Protein AF-A0A815S9S4-F1 (afdb_monomer_lite)

pLDDT: mean 73.56, std 19.79, range [30.75, 94.5]

Organism: NCBI:txid392033

Secondary structure (DSSP, 8-state):
-PPP--EEEEEEEEEEETTEEEEEEEEEEEPTTTTTSPPEEEE--BTTB------SSS-TT-B---HHHHT----TTS-HHHHHHHHHHHHHHHHHHGGGSS---TTS---PPP---

Structure (mmCIF, N/CA/C/O backbone):
data_AF-A0A815S9S4-F1
#
_entry.id   AF-A0A815S9S4-F1
#
loop_
_atom_site.group_PDB
_atom_site.id
_atom_site.type_symbol
_atom_site.label_atom_id
_atom_site.label_alt_id
_atom_site.label_comp_id
_atom_site.label_asym_id
_atom_site.label_entity_id
_atom_site.label_seq_id
_atom_site.pdbx_PDB_ins_code
_atom_site.Cartn_x
_atom_site.Cartn_y
_atom_site.Cartn_z
_atom_site.occupancy
_atom_site.B_iso_or_equiv
_atom_site.auth_seq_id
_atom_site.auth_comp_id
_atom_site.auth_asym_id
_atom_site.auth_atom_id
_atom_site.pdbx_PDB_model_num
ATOM 1 N N . PHE A 1 1 ? -6.674 -0.680 -27.548 1.00 43.50 1 PHE A N 1
ATOM 2 C CA . PHE A 1 1 ? -5.564 -0.045 -26.812 1.00 43.50 1 PHE A CA 1
ATOM 3 C C . PHE A 1 1 ? -5.239 -0.939 -25.625 1.00 43.50 1 PHE A C 1
ATOM 5 O O . PHE A 1 1 ? -6.173 -1.411 -24.993 1.00 43.50 1 PHE A O 1
ATOM 12 N N . GLY A 1 2 ? -3.968 -1.328 -25.489 1.00 60.75 2 GLY A N 1
ATOM 13 C CA . GLY A 1 2 ? -3.539 -2.584 -24.859 1.00 60.75 2 GLY A CA 1
ATOM 14 C C . GLY A 1 2 ? -3.806 -2.698 -23.359 1.00 60.75 2 GLY A C 1
ATOM 15 O O . GLY A 1 2 ? -3.634 -1.739 -22.614 1.00 60.75 2 GLY A O 1
ATOM 16 N N . GLN A 1 3 ? -4.206 -3.896 -22.943 1.00 61.94 3 GLN A N 1
ATOM 17 C CA . GLN A 1 3 ? -4.216 -4.327 -21.551 1.00 61.94 3 GLN A CA 1
ATOM 18 C C . GLN A 1 3 ? -2.774 -4.668 -21.154 1.00 61.94 3 GLN A C 1
ATOM 20 O O . GLN A 1 3 ? -2.102 -5.405 -21.873 1.00 61.94 3 GLN A O 1
ATOM 25 N N . ALA A 1 4 ? -2.286 -4.085 -20.060 1.00 74.19 4 ALA A N 1
ATOM 26 C CA . ALA A 1 4 ? -0.998 -4.436 -19.478 1.00 74.19 4 ALA A CA 1
ATOM 27 C C . ALA A 1 4 ? -1.244 -5.352 -18.278 1.00 74.19 4 ALA A C 1
ATOM 29 O O . ALA A 1 4 ? -1.953 -4.968 -17.346 1.00 74.19 4 ALA A O 1
ATOM 30 N N . ASP A 1 5 ? -0.660 -6.548 -18.305 1.00 87.50 5 ASP A N 1
ATOM 31 C CA . ASP A 1 5 ? -0.707 -7.465 -17.172 1.00 87.50 5 ASP A CA 1
ATOM 32 C C . ASP A 1 5 ? 0.374 -7.059 -16.169 1.00 87.50 5 ASP A C 1
ATOM 34 O O . ASP A 1 5 ? 1.573 -7.158 -16.435 1.00 87.50 5 ASP A O 1
ATOM 38 N N . LEU A 1 6 ? -0.062 -6.552 -15.018 1.00 91.25 6 LEU A N 1
ATOM 39 C CA . LEU A 1 6 ? 0.811 -6.156 -13.920 1.00 91.25 6 LEU A CA 1
ATOM 40 C C . LEU A 1 6 ? 0.731 -7.178 -12.789 1.00 91.25 6 LEU A C 1
ATOM 42 O O . LEU A 1 6 ? -0.309 -7.793 -12.547 1.00 91.25 6 LEU A O 1
ATOM 46 N N . LEU A 1 7 ? 1.830 -7.321 -12.049 1.00 92.00 7 LEU A N 1
ATOM 47 C CA . LEU A 1 7 ? 1.823 -8.093 -10.814 1.00 92.00 7 LEU A CA 1
ATOM 48 C C . LEU A 1 7 ? 1.077 -7.299 -9.734 1.00 92.00 7 LEU A C 1
ATOM 50 O O . LEU A 1 7 ? 1.435 -6.156 -9.448 1.00 92.00 7 LEU A O 1
ATOM 54 N N . CYS A 1 8 ? 0.080 -7.924 -9.108 1.00 93.06 8 CYS A N 1
ATOM 55 C CA . CYS A 1 8 ? -0.623 -7.379 -7.950 1.00 93.06 8 CYS A CA 1
ATOM 56 C C . CYS A 1 8 ? -0.447 -8.301 -6.743 1.00 93.06 8 CYS A C 1
ATOM 58 O O . CYS A 1 8 ? -0.827 -9.474 -6.778 1.00 93.06 8 CYS A O 1
ATOM 60 N N . LEU A 1 9 ? 0.093 -7.759 -5.655 1.00 93.38 9 LEU A N 1
ATOM 61 C CA . LEU A 1 9 ? 0.157 -8.434 -4.368 1.00 93.38 9 LEU A CA 1
ATOM 62 C C . LEU A 1 9 ? -1.025 -7.995 -3.502 1.00 93.38 9 LEU A C 1
ATOM 64 O O . LEU A 1 9 ? -1.195 -6.811 -3.219 1.00 93.38 9 LEU A O 1
ATOM 68 N N . HIS A 1 10 ? -1.810 -8.970 -3.053 1.00 93.19 10 HIS A N 1
ATOM 69 C CA . HIS A 1 10 ? -2.892 -8.754 -2.101 1.00 93.19 10 HIS A CA 1
ATOM 70 C C . HIS A 1 10 ? -2.378 -9.030 -0.691 1.00 93.19 10 HIS A C 1
ATOM 72 O O . HIS A 1 10 ? -1.926 -10.135 -0.388 1.00 93.19 10 HIS A O 1
ATOM 78 N N . VAL A 1 11 ? -2.452 -8.025 0.172 1.00 91.25 11 VAL A N 1
ATOM 79 C CA . VAL A 1 11 ? -2.015 -8.099 1.568 1.00 91.25 11 VAL A CA 1
ATOM 80 C C . VAL A 1 11 ? -3.162 -7.667 2.463 1.00 91.25 11 VAL A C 1
ATOM 82 O O . VAL A 1 11 ? -4.021 -6.891 2.066 1.00 91.25 11 VAL A O 1
ATOM 85 N N . THR A 1 12 ? -3.202 -8.162 3.693 1.00 87.94 12 THR A N 1
ATOM 86 C CA . THR A 1 12 ? -4.086 -7.625 4.729 1.00 87.94 12 THR A CA 1
ATOM 87 C C . THR A 1 12 ? -3.238 -7.203 5.912 1.00 87.94 12 THR A C 1
ATOM 89 O O . THR A 1 12 ? -2.488 -8.015 6.453 1.00 87.94 12 THR A O 1
ATOM 92 N N . ILE A 1 13 ? -3.353 -5.941 6.313 1.00 87.50 13 ILE A N 1
ATOM 93 C CA . ILE A 1 13 ? -2.701 -5.428 7.518 1.00 87.50 13 ILE A CA 1
ATOM 94 C C . ILE A 1 13 ? -3.715 -5.285 8.647 1.00 87.50 13 ILE A C 1
ATOM 96 O O . ILE A 1 13 ? -4.906 -5.074 8.424 1.00 87.50 13 ILE A O 1
ATOM 100 N N . VAL A 1 14 ? -3.233 -5.400 9.879 1.00 85.00 14 VAL A N 1
ATOM 101 C CA . VAL A 1 14 ? -4.065 -5.266 11.074 1.00 85.00 14 VAL A CA 1
ATOM 102 C C . VAL A 1 14 ? -3.872 -3.876 11.658 1.00 85.00 14 VAL A C 1
ATOM 104 O O . VAL A 1 14 ? -2.770 -3.534 12.073 1.00 85.00 14 VAL A O 1
ATOM 107 N N . CYS A 1 15 ? -4.932 -3.087 11.755 1.00 79.94 15 CYS A N 1
ATOM 108 C CA . CYS A 1 15 ? -4.884 -1.768 12.379 1.00 79.94 15 CYS A CA 1
ATOM 1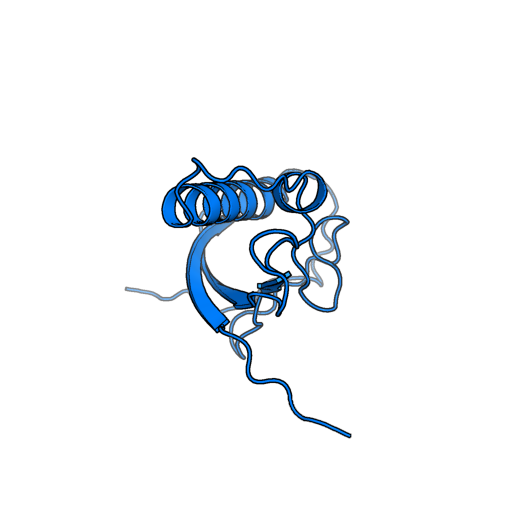09 C C . CYS A 1 15 ? -5.758 -1.728 13.628 1.00 79.94 15 CYS A C 1
ATOM 111 O O . CYS A 1 15 ? -6.815 -2.355 13.687 1.00 79.94 15 CYS A O 1
ATOM 113 N N . HIS A 1 16 ? -5.313 -0.973 14.629 1.00 75.19 16 HIS A N 1
ATOM 114 C CA . HIS A 1 16 ? -6.075 -0.751 15.851 1.00 75.19 16 HIS A CA 1
ATOM 115 C C . HIS A 1 16 ? -6.604 0.678 15.866 1.00 75.19 16 HIS A C 1
ATOM 117 O O . HIS A 1 16 ? -5.831 1.630 15.781 1.00 75.19 16 HIS A O 1
ATOM 123 N N . TYR A 1 17 ? -7.918 0.831 16.004 1.00 71.00 17 TYR A N 1
ATOM 124 C CA . TYR A 1 17 ? -8.566 2.135 16.095 1.00 71.00 17 TYR A CA 1
ATOM 125 C C . TYR A 1 17 ? -9.614 2.119 17.207 1.00 71.00 17 TYR A C 1
ATOM 127 O O . TYR A 1 17 ? -10.495 1.261 17.231 1.00 71.00 17 TYR A O 1
ATOM 135 N N . LYS A 1 18 ? -9.490 3.054 18.159 1.00 70.81 18 LYS A N 1
ATOM 136 C CA . LYS A 1 18 ? -10.361 3.157 19.347 1.00 70.81 18 LYS A CA 1
ATOM 137 C C . LYS A 1 18 ? -10.545 1.823 20.102 1.00 70.81 18 LYS A C 1
ATOM 139 O O . LYS A 1 18 ? -11.638 1.502 20.545 1.00 70.81 18 LYS A O 1
ATOM 144 N N . GLY A 1 19 ? -9.477 1.031 20.225 1.00 73.44 19 GLY A N 1
ATOM 145 C CA . GLY A 1 19 ? -9.499 -0.266 20.921 1.00 73.44 19 GLY A CA 1
ATOM 146 C C . GLY A 1 19 ? -9.993 -1.451 20.082 1.00 73.44 19 GLY A C 1
ATOM 147 O O . GLY A 1 19 ? -9.754 -2.593 20.464 1.00 73.44 19 GLY A O 1
ATOM 148 N N . ASN A 1 20 ? -10.580 -1.208 18.909 1.00 69.31 20 ASN A N 1
ATOM 149 C CA . ASN A 1 20 ? -11.025 -2.257 17.994 1.00 69.31 20 ASN A CA 1
ATOM 150 C C . ASN A 1 20 ? -9.924 -2.635 16.998 1.00 69.31 20 ASN A C 1
ATOM 152 O O . ASN A 1 20 ? -9.121 -1.792 16.589 1.00 69.31 20 ASN A O 1
ATOM 156 N N . ARG A 1 21 ? -9.902 -3.913 16.604 1.00 76.50 21 ARG A N 1
ATOM 157 C CA . ARG A 1 21 ? -8.991 -4.472 15.599 1.00 76.50 21 ARG A CA 1
ATOM 158 C C . ARG A 1 21 ? -9.694 -4.534 14.243 1.00 76.50 21 ARG A C 1
ATOM 160 O O . ARG A 1 21 ? -10.749 -5.147 14.139 1.00 76.50 21 ARG A O 1
ATOM 167 N N . TYR A 1 22 ? -9.063 -3.979 13.215 1.00 76.62 22 TYR A N 1
ATOM 168 C CA . TYR A 1 22 ? -9.557 -3.962 11.840 1.00 76.62 22 TYR A CA 1
ATOM 169 C C . TYR A 1 22 ? -8.561 -4.652 10.913 1.00 76.62 22 TYR A C 1
ATOM 171 O O . TYR A 1 22 ? -7.351 -4.463 11.045 1.00 76.62 22 TYR A O 1
ATOM 179 N N . ASN A 1 23 ? -9.075 -5.437 9.970 1.00 81.12 23 ASN A N 1
ATOM 180 C CA . ASN A 1 23 ? -8.286 -6.065 8.917 1.00 81.12 23 ASN A CA 1
ATOM 181 C C . ASN A 1 23 ? -8.458 -5.233 7.645 1.00 81.12 23 ASN A C 1
ATOM 183 O O . ASN A 1 23 ? -9.547 -5.193 7.081 1.00 81.12 23 ASN A O 1
ATOM 187 N N . ILE A 1 24 ? -7.403 -4.544 7.222 1.00 83.31 24 ILE A N 1
ATOM 188 C CA . ILE A 1 24 ? -7.443 -3.617 6.093 1.00 83.31 24 ILE A CA 1
ATOM 189 C C . ILE A 1 24 ? -6.748 -4.282 4.901 1.00 83.31 24 ILE A C 1
ATOM 191 O O . ILE A 1 24 ? -5.533 -4.504 4.962 1.00 83.31 24 ILE A O 1
ATOM 195 N N . PRO A 1 25 ? -7.485 -4.634 3.836 1.00 88.88 25 PRO A N 1
ATOM 196 C CA . PRO A 1 25 ? -6.893 -5.191 2.630 1.00 88.88 25 PRO A CA 1
ATOM 197 C C . PRO A 1 25 ? -6.199 -4.093 1.812 1.00 88.88 25 PRO A C 1
ATOM 199 O O . PRO A 1 25 ? -6.721 -2.991 1.621 1.00 88.88 25 PRO A O 1
ATOM 202 N N . ILE A 1 26 ? -5.011 -4.419 1.320 1.00 89.12 26 ILE A N 1
ATOM 203 C CA . ILE A 1 26 ? -4.159 -3.564 0.505 1.00 89.12 26 ILE A CA 1
ATOM 204 C C . ILE A 1 26 ? -3.815 -4.312 -0.778 1.00 89.12 26 ILE A C 1
ATOM 206 O O . ILE A 1 26 ? -3.413 -5.477 -0.744 1.00 89.12 26 ILE A O 1
ATOM 210 N N . GLU A 1 27 ? -3.935 -3.618 -1.900 1.00 93.12 27 GLU A N 1
ATOM 211 C CA . GLU A 1 27 ? -3.410 -4.052 -3.187 1.00 93.12 27 GLU A CA 1
ATOM 212 C C . GLU A 1 27 ? -2.133 -3.285 -3.500 1.00 93.12 27 GLU A C 1
ATOM 214 O O . GLU A 1 27 ? -2.101 -2.057 -3.419 1.00 93.12 27 GLU A O 1
ATOM 219 N N . ILE A 1 28 ? -1.079 -4.012 -3.858 1.00 94.50 28 ILE A N 1
ATOM 220 C CA . ILE A 1 28 ? 0.215 -3.454 -4.238 1.00 94.50 28 ILE A CA 1
ATOM 221 C C . ILE A 1 28 ? 0.474 -3.851 -5.685 1.00 94.50 28 ILE A C 1
ATOM 223 O O . ILE A 1 28 ? 0.745 -5.014 -5.982 1.00 94.50 28 ILE A O 1
ATOM 227 N N . TRP A 1 29 ? 0.404 -2.875 -6.573 1.00 94.31 29 TRP A N 1
ATOM 228 C CA . TRP A 1 29 ? 0.595 -3.030 -8.003 1.00 94.31 29 TRP A CA 1
ATOM 229 C C . TRP A 1 29 ? 2.022 -2.655 -8.384 1.00 94.31 29 TRP A C 1
ATOM 231 O O . TRP A 1 29 ? 2.477 -1.531 -8.152 1.00 94.31 29 TRP A O 1
ATOM 241 N N . PHE A 1 30 ? 2.737 -3.593 -8.992 1.00 92.44 30 PHE A N 1
ATOM 242 C CA . PHE A 1 30 ? 4.074 -3.351 -9.516 1.00 92.44 30 PHE A CA 1
ATOM 243 C C . PHE A 1 30 ? 3.962 -2.804 -10.933 1.00 92.44 30 PHE A C 1
ATOM 245 O O . PHE A 1 30 ? 3.424 -3.463 -11.821 1.00 92.44 30 PHE A O 1
ATOM 252 N N . GLN A 1 31 ? 4.459 -1.585 -11.132 1.00 90.12 31 GLN A N 1
ATOM 253 C CA . GLN A 1 31 ? 4.475 -0.943 -12.443 1.00 90.12 31 GLN A CA 1
ATOM 254 C C . GLN A 1 31 ? 5.436 -1.667 -13.396 1.00 90.12 31 GLN A C 1
ATOM 256 O O . GLN A 1 31 ? 6.362 -2.346 -12.953 1.00 90.12 31 GLN A O 1
ATOM 261 N N . GLN A 1 32 ? 5.248 -1.478 -14.704 1.00 89.38 32 GLN A N 1
ATOM 262 C CA . GLN A 1 32 ? 6.088 -2.097 -15.737 1.00 89.38 32 GLN A CA 1
ATOM 263 C C . GLN A 1 32 ? 7.584 -1.776 -15.561 1.00 89.38 32 GLN A C 1
ATOM 265 O O . GLN A 1 32 ? 8.428 -2.639 -15.787 1.00 89.38 32 GLN A O 1
ATOM 270 N N . ASP A 1 33 ? 7.895 -0.572 -15.075 1.00 89.62 33 ASP A N 1
ATOM 271 C CA . ASP A 1 33 ? 9.268 -0.102 -14.857 1.00 89.62 33 ASP A CA 1
ATOM 272 C C . ASP A 1 33 ? 9.779 -0.377 -13.430 1.00 89.62 33 ASP A C 1
ATOM 274 O O . ASP A 1 33 ? 10.802 0.161 -12.999 1.00 89.62 33 ASP A O 1
ATOM 278 N N . HIS A 1 34 ? 9.071 -1.185 -12.639 1.00 85.94 34 HIS A N 1
ATOM 279 C CA . HIS A 1 34 ? 9.554 -1.596 -11.325 1.00 85.94 34 HIS A CA 1
ATOM 280 C C . HIS A 1 34 ? 10.854 -2.414 -11.478 1.00 85.94 34 HIS A C 1
ATOM 282 O O . HIS A 1 34 ? 10.926 -3.288 -12.342 1.00 85.94 34 HIS A O 1
ATOM 288 N N . PRO A 1 35 ? 11.887 -2.210 -10.635 1.00 88.94 35 PRO A N 1
ATOM 289 C CA . PRO A 1 35 ? 11.924 -1.434 -9.386 1.00 88.94 35 PRO A CA 1
ATOM 290 C C . PRO A 1 35 ? 12.338 0.038 -9.510 1.00 88.94 35 PRO A C 1
ATOM 292 O O . PRO A 1 35 ? 12.563 0.673 -8.477 1.00 88.94 35 PRO A O 1
ATOM 295 N N . ILE A 1 36 ? 12.479 0.583 -10.722 1.00 88.75 36 ILE A N 1
ATOM 296 C CA . ILE A 1 36 ? 12.822 2.000 -10.929 1.00 88.75 36 ILE A CA 1
ATOM 297 C C . ILE A 1 36 ? 11.661 2.868 -10.447 1.00 88.75 36 ILE A C 1
ATOM 299 O O . ILE A 1 36 ? 11.859 3.770 -9.632 1.00 88.75 36 ILE A O 1
ATOM 303 N N . ALA A 1 37 ? 10.450 2.538 -10.889 1.00 89.81 37 ALA A N 1
ATOM 304 C CA . ALA A 1 37 ? 9.232 3.166 -10.405 1.00 89.81 37 ALA A CA 1
ATOM 305 C C . ALA A 1 37 ? 8.746 2.513 -9.088 1.00 89.81 37 ALA A C 1
ATOM 307 O O . ALA A 1 37 ? 8.940 1.302 -8.898 1.00 89.81 37 ALA A O 1
ATOM 308 N N . PRO A 1 38 ? 8.157 3.285 -8.152 1.00 91.31 38 PRO A N 1
ATOM 309 C CA . PRO A 1 38 ? 7.577 2.729 -6.933 1.00 91.31 38 PRO A CA 1
ATOM 310 C C . PRO A 1 38 ? 6.390 1.813 -7.252 1.00 91.31 38 PRO A C 1
ATOM 312 O O . PRO A 1 38 ? 5.699 2.017 -8.250 1.00 91.31 38 PRO A O 1
ATOM 315 N N . PRO A 1 39 ? 6.084 0.831 -6.391 1.00 93.31 39 PRO A N 1
ATOM 316 C CA . PRO A 1 39 ? 4.790 0.174 -6.469 1.00 93.31 39 PRO A CA 1
ATOM 317 C C . PRO A 1 39 ? 3.665 1.182 -6.184 1.00 93.31 39 PRO A C 1
ATOM 319 O O . PRO A 1 39 ? 3.825 2.111 -5.388 1.00 93.31 39 PRO A O 1
ATOM 322 N N . LEU A 1 40 ? 2.511 0.976 -6.810 1.00 93.44 40 LEU A N 1
ATOM 323 C CA . LEU A 1 40 ? 1.279 1.687 -6.482 1.00 93.44 40 LEU A CA 1
ATOM 324 C C . LEU A 1 40 ? 0.544 0.888 -5.409 1.00 93.44 40 LEU A C 1
ATOM 326 O O . LEU A 1 40 ? 0.377 -0.319 -5.556 1.00 93.44 40 LEU A O 1
ATOM 330 N N . ALA A 1 41 ? 0.115 1.535 -4.331 1.00 93.06 41 ALA A N 1
ATOM 331 C CA . ALA A 1 41 ? -0.571 0.861 -3.237 1.00 93.06 41 ALA A CA 1
ATOM 332 C C . ALA A 1 41 ? -1.954 1.474 -3.016 1.00 93.06 41 ALA A C 1
ATOM 334 O O . ALA A 1 41 ? -2.089 2.697 -2.979 1.00 93.06 41 ALA A O 1
ATOM 335 N N . TYR A 1 42 ? -2.961 0.623 -2.840 1.00 90.38 42 TYR A N 1
ATOM 336 C CA . TYR A 1 42 ? -4.352 1.026 -2.661 1.00 90.38 42 TYR A CA 1
ATOM 337 C C . TYR A 1 42 ? -4.984 0.262 -1.511 1.00 90.38 42 TYR A C 1
ATOM 339 O O . TYR A 1 42 ? -4.738 -0.930 -1.331 1.00 90.38 42 TYR A O 1
ATOM 347 N N . ILE A 1 43 ? -5.845 0.933 -0.759 1.00 86.25 43 ILE A N 1
ATOM 348 C CA . ILE A 1 43 ? -6.785 0.267 0.134 1.00 86.25 43 ILE A CA 1
ATOM 349 C C . ILE A 1 43 ? -7.955 -0.222 -0.710 1.00 86.25 43 ILE A C 1
ATOM 351 O O . ILE A 1 43 ? -8.585 0.566 -1.413 1.00 86.25 43 ILE A O 1
ATOM 355 N N . LYS A 1 44 ? -8.281 -1.510 -0.601 1.00 78.50 44 LYS A N 1
ATOM 356 C CA . LYS A 1 44 ? -9.458 -2.074 -1.260 1.00 78.50 44 LYS A CA 1
ATOM 357 C C . LYS A 1 44 ? -10.646 -2.038 -0.298 1.00 78.50 44 LYS A C 1
ATOM 359 O O . LYS A 1 44 ? -10.703 -2.870 0.603 1.00 78.50 44 LYS A O 1
ATOM 364 N N . PRO A 1 45 ? -11.613 -1.121 -0.430 1.00 64.94 45 PRO A N 1
ATOM 365 C CA . PRO A 1 45 ? -12.808 -1.202 0.399 1.00 64.94 45 PRO A CA 1
ATOM 366 C C . PRO A 1 45 ? -13.492 -2.557 0.161 1.00 64.94 45 PRO A C 1
ATOM 368 O O . PRO A 1 45 ? -13.749 -2.951 -0.977 1.00 64.94 45 PRO A O 1
ATOM 371 N N . THR A 1 46 ? -13.740 -3.305 1.233 1.00 60.47 46 THR A N 1
ATOM 372 C CA . THR A 1 46 ? -14.666 -4.448 1.189 1.00 60.47 46 THR A CA 1
ATOM 373 C C . THR A 1 46 ? -16.061 -3.940 1.528 1.00 60.47 46 THR A C 1
ATOM 375 O O . THR A 1 46 ? -16.182 -2.878 2.134 1.00 60.47 46 THR A O 1
ATOM 378 N N . LEU A 1 47 ? -17.114 -4.680 1.154 1.00 51.56 47 LEU A N 1
ATOM 379 C CA . LEU A 1 47 ? -18.502 -4.324 1.505 1.00 51.56 47 LEU A CA 1
ATOM 380 C C . LEU A 1 47 ? -18.666 -4.002 3.000 1.00 51.56 47 LEU A C 1
ATOM 382 O O . LEU A 1 47 ? -19.445 -3.122 3.349 1.00 51.56 47 LEU A O 1
ATOM 386 N N . ASP A 1 48 ? -17.867 -4.656 3.845 1.00 49.19 48 ASP A N 1
ATOM 387 C CA . ASP A 1 48 ? -17.858 -4.455 5.292 1.00 49.19 48 ASP A CA 1
ATOM 388 C C . ASP A 1 48 ? -16.842 -3.399 5.765 1.00 49.19 48 ASP A C 1
ATOM 390 O O . ASP A 1 48 ? -16.940 -2.918 6.886 1.00 49.19 48 ASP A O 1
ATOM 394 N N . THR A 1 49 ? -15.857 -3.010 4.947 1.00 50.06 49 THR A N 1
ATOM 395 C CA . THR A 1 49 ? -14.781 -2.079 5.334 1.00 50.06 49 THR A CA 1
ATOM 396 C C . THR A 1 49 ? -14.841 -0.809 4.494 1.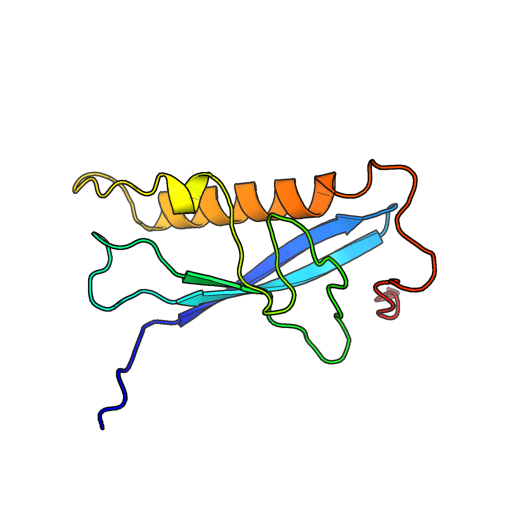00 50.06 49 THR A C 1
ATOM 398 O O . THR A 1 49 ? -14.228 -0.717 3.430 1.00 50.06 49 THR A O 1
ATOM 401 N N . PHE A 1 50 ? -15.537 0.208 5.002 1.00 47.38 50 PHE A N 1
ATOM 402 C CA . PHE A 1 50 ? -15.493 1.556 4.442 1.00 47.38 50 PHE A CA 1
ATOM 403 C C . PHE A 1 50 ? -14.400 2.375 5.143 1.00 47.38 50 PHE A C 1
ATOM 405 O O . PHE A 1 50 ? -14.526 2.739 6.315 1.00 47.38 50 PHE A O 1
ATOM 412 N N . VAL A 1 51 ? -13.301 2.659 4.440 1.00 51.28 51 VAL A N 1
ATOM 413 C CA . VAL A 1 51 ? -12.259 3.571 4.934 1.00 51.28 51 VAL A CA 1
ATOM 414 C C . VAL A 1 51 ? -12.678 4.999 4.596 1.00 51.28 51 VAL A C 1
ATOM 416 O O . VAL A 1 51 ? -12.303 5.559 3.572 1.00 51.28 51 VAL A O 1
ATOM 419 N N . SER A 1 52 ? -13.489 5.596 5.475 1.00 46.25 52 SER A N 1
ATOM 420 C CA . SER A 1 52 ? -13.907 7.001 5.383 1.00 46.25 52 SER A CA 1
ATOM 421 C C . SER A 1 52 ? -12.809 7.950 5.865 1.00 46.25 52 SER A C 1
ATOM 423 O O . SER A 1 52 ? -13.018 8.787 6.746 1.00 46.25 52 SER A O 1
ATOM 425 N N . THR A 1 53 ? -11.606 7.821 5.328 1.00 51.09 53 THR A N 1
ATOM 426 C CA . THR A 1 53 ? -10.532 8.762 5.625 1.00 51.09 53 THR A CA 1
ATOM 427 C C . THR A 1 53 ? -10.064 9.374 4.327 1.00 51.09 53 THR A C 1
ATOM 429 O O . THR A 1 53 ? -9.043 8.946 3.816 1.00 51.09 53 THR A O 1
ATOM 432 N N . THR A 1 54 ? -10.769 10.394 3.822 1.00 52.75 54 THR A N 1
ATOM 433 C CA . THR A 1 54 ? -10.167 11.360 2.889 1.00 52.75 54 THR A CA 1
ATOM 434 C C . THR A 1 54 ? -9.158 12.177 3.687 1.00 52.75 54 THR A C 1
ATOM 436 O O . THR A 1 54 ? -9.456 13.237 4.237 1.00 52.75 54 THR A O 1
ATOM 439 N N . THR A 1 55 ? -7.966 11.622 3.836 1.00 66.19 55 THR A N 1
ATOM 440 C CA . THR A 1 55 ? -6.818 12.279 4.454 1.00 66.19 55 THR A CA 1
ATOM 441 C C . THR A 1 55 ? -5.843 12.673 3.357 1.00 66.19 55 THR A C 1
ATOM 443 O O . THR A 1 55 ? -5.965 12.260 2.207 1.00 66.19 55 THR A O 1
ATOM 446 N N . ARG A 1 56 ? -4.834 13.474 3.700 1.00 72.62 56 ARG A N 1
ATOM 447 C CA . ARG A 1 56 ? -3.731 13.750 2.770 1.00 72.62 56 ARG A CA 1
ATOM 448 C C . ARG A 1 56 ? -3.046 12.461 2.291 1.00 72.62 56 ARG A C 1
ATOM 450 O O . ARG A 1 56 ? -2.544 12.430 1.170 1.00 72.62 56 ARG A O 1
ATOM 457 N N . ASP A 1 57 ? -3.008 11.450 3.154 1.00 79.19 57 ASP A N 1
ATOM 458 C CA . ASP A 1 57 ? -2.248 10.223 2.934 1.00 79.19 57 ASP A CA 1
ATOM 459 C C . ASP A 1 57 ? -3.100 9.094 2.332 1.00 79.19 57 ASP A C 1
ATOM 461 O O . ASP A 1 57 ? -2.544 8.133 1.813 1.00 79.19 57 ASP A O 1
ATOM 465 N N . VAL A 1 58 ? -4.432 9.212 2.368 1.00 80.31 58 VAL A N 1
ATOM 466 C CA . VAL A 1 58 ? -5.375 8.319 1.679 1.00 80.31 58 VAL A CA 1
ATOM 467 C C . VAL A 1 58 ? -6.504 9.173 1.093 1.00 80.31 58 VAL A C 1
ATOM 469 O O . VAL A 1 58 ? -7.367 9.621 1.845 1.00 80.31 58 VAL A O 1
ATOM 472 N N . PRO A 1 59 ? -6.507 9.483 -0.212 1.00 75.56 59 PRO A N 1
ATOM 473 C CA . PRO A 1 59 ? -7.622 10.172 -0.850 1.00 75.56 59 PRO A CA 1
ATOM 474 C C . PRO A 1 59 ? -8.842 9.251 -1.013 1.00 75.56 59 PRO A C 1
ATOM 476 O O . PRO A 1 59 ? -8.806 8.061 -0.704 1.00 75.56 59 PRO A O 1
ATOM 479 N N . SER A 1 60 ? -9.945 9.801 -1.527 1.00 75.62 60 SER A N 1
ATOM 480 C CA . SER A 1 60 ? -11.214 9.075 -1.709 1.00 75.62 60 SER A CA 1
ATOM 481 C C . SER A 1 60 ? -11.146 7.901 -2.692 1.00 75.62 60 SER A C 1
ATOM 483 O O . SER A 1 60 ? -12.050 7.074 -2.713 1.00 75.62 60 SER A O 1
ATOM 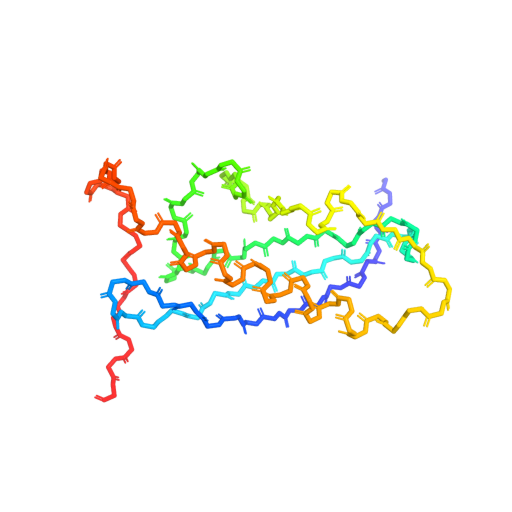485 N N . ASP A 1 61 ? -10.109 7.845 -3.523 1.00 79.38 61 ASP A N 1
ATOM 486 C CA . ASP A 1 61 ? -9.846 6.748 -4.458 1.00 79.38 61 ASP A CA 1
ATOM 487 C C . ASP A 1 61 ? -9.127 5.554 -3.799 1.00 79.38 61 ASP A C 1
ATOM 489 O O . ASP A 1 61 ? -8.889 4.543 -4.454 1.00 79.38 61 ASP A O 1
ATOM 493 N N . GLY A 1 62 ? -8.780 5.657 -2.510 1.00 79.69 62 GLY A N 1
ATOM 494 C CA . GLY A 1 62 ? -8.085 4.615 -1.758 1.00 79.69 62 GLY A CA 1
ATOM 495 C C . GLY A 1 62 ? -6.574 4.575 -1.987 1.00 79.69 62 GLY A C 1
ATOM 496 O O . GLY A 1 62 ? -5.915 3.697 -1.429 1.00 79.69 62 GLY A O 1
ATOM 497 N N . THR A 1 63 ? -6.003 5.501 -2.764 1.00 87.88 63 THR A N 1
ATOM 498 C CA . THR A 1 63 ? -4.560 5.550 -3.030 1.00 87.88 63 THR A CA 1
ATOM 499 C C . THR A 1 63 ? -3.775 5.790 -1.741 1.00 87.88 63 THR A C 1
ATOM 501 O O . THR A 1 63 ? -4.050 6.725 -0.998 1.00 87.88 63 THR A O 1
ATOM 504 N N . ILE A 1 64 ? -2.746 4.989 -1.472 1.00 89.75 64 ILE A N 1
ATOM 505 C CA . ILE A 1 64 ? -1.871 5.173 -0.311 1.00 89.75 64 ILE A CA 1
ATOM 506 C C . ILE A 1 64 ? -0.730 6.122 -0.687 1.00 89.75 64 ILE A C 1
ATOM 508 O O . ILE A 1 64 ? 0.156 5.804 -1.479 1.00 89.75 64 ILE A O 1
ATOM 512 N N . ILE A 1 65 ? -0.723 7.297 -0.069 1.00 88.75 65 ILE A N 1
ATOM 513 C CA . ILE A 1 65 ? 0.235 8.376 -0.296 1.00 88.75 65 ILE A CA 1
ATOM 514 C C . ILE A 1 65 ? 1.100 8.540 0.958 1.00 88.75 65 ILE A C 1
ATOM 516 O O . ILE A 1 65 ? 0.845 9.382 1.812 1.00 88.75 65 ILE A O 1
ATOM 520 N N . ILE A 1 66 ? 2.181 7.763 1.053 1.00 88.69 66 ILE A N 1
ATOM 521 C CA . ILE A 1 66 ? 3.124 7.823 2.184 1.00 88.69 66 ILE A CA 1
ATOM 522 C C . ILE A 1 66 ? 4.503 8.357 1.768 1.00 88.69 66 ILE A C 1
ATOM 524 O O . ILE A 1 66 ? 4.919 8.165 0.620 1.00 88.69 66 ILE A O 1
ATOM 528 N N . PRO A 1 67 ? 5.264 8.994 2.686 1.00 88.81 67 PRO A N 1
ATOM 529 C CA . PRO A 1 67 ? 6.618 9.475 2.400 1.00 88.81 67 PRO A CA 1
ATOM 530 C C . PRO A 1 67 ? 7.554 8.396 1.849 1.00 88.81 67 PRO A C 1
ATOM 532 O O . PRO A 1 67 ? 8.428 8.710 1.046 1.00 88.81 67 PRO A O 1
ATOM 535 N N . TYR A 1 68 ? 7.348 7.136 2.244 1.00 88.25 68 TYR A N 1
ATOM 536 C CA . TYR A 1 68 ? 8.123 6.000 1.753 1.00 88.25 68 TYR A CA 1
ATOM 537 C C . TYR A 1 68 ? 8.039 5.841 0.227 1.00 88.25 68 TYR A C 1
ATOM 539 O O . TYR A 1 68 ? 9.061 5.761 -0.449 1.00 88.25 68 TYR A O 1
ATOM 547 N N . LEU A 1 69 ? 6.821 5.873 -0.324 1.00 88.00 69 LEU A N 1
ATOM 548 C CA . LEU A 1 69 ? 6.584 5.764 -1.766 1.00 88.00 69 LEU A CA 1
ATOM 549 C C . LEU A 1 69 ? 7.044 7.020 -2.512 1.00 88.00 69 LEU A C 1
ATOM 551 O O . LEU A 1 69 ? 7.633 6.918 -3.584 1.00 88.00 69 LEU A O 1
ATOM 555 N N . LYS A 1 70 ? 6.848 8.207 -1.920 1.00 87.88 70 LYS A N 1
ATOM 556 C CA . LYS A 1 70 ? 7.300 9.485 -2.504 1.00 87.88 70 LYS A CA 1
ATOM 557 C C . LYS A 1 70 ? 8.817 9.565 -2.655 1.00 87.88 70 LYS A C 1
ATOM 559 O O . LYS A 1 70 ? 9.307 10.140 -3.618 1.00 87.88 70 LYS A O 1
ATOM 564 N N . ASN A 1 71 ? 9.547 9.002 -1.697 1.00 88.19 71 ASN A N 1
ATOM 565 C CA . ASN A 1 71 ? 11.007 8.994 -1.681 1.00 88.19 71 ASN A CA 1
ATOM 566 C C . ASN A 1 71 ? 11.583 7.662 -2.175 1.00 88.19 71 ASN A C 1
ATOM 568 O O . ASN A 1 71 ? 12.727 7.336 -1.849 1.00 88.19 71 ASN A O 1
ATOM 572 N N . TRP A 1 72 ? 10.807 6.883 -2.937 1.00 88.75 72 TRP A N 1
ATOM 573 C CA . TRP A 1 72 ? 11.261 5.607 -3.466 1.00 88.75 72 TRP A CA 1
ATOM 574 C C . TRP A 1 72 ? 12.533 5.795 -4.284 1.00 88.75 72 TRP A C 1
ATOM 576 O O . TRP A 1 72 ? 12.574 6.531 -5.270 1.00 88.75 72 TRP A O 1
ATOM 586 N N . ARG A 1 73 ? 13.589 5.104 -3.863 1.00 84.88 73 ARG A N 1
ATOM 587 C CA . ARG A 1 73 ? 14.840 5.024 -4.607 1.00 84.88 73 ARG A CA 1
ATOM 588 C C . ARG A 1 73 ? 15.114 3.580 -4.954 1.00 84.88 73 ARG A C 1
ATOM 590 O O . ARG A 1 73 ? 15.028 2.687 -4.102 1.00 84.88 73 ARG A O 1
ATOM 597 N N . HIS A 1 74 ? 15.426 3.355 -6.221 1.00 77.50 74 HIS A N 1
ATOM 598 C CA . HIS A 1 74 ? 15.944 2.078 -6.656 1.00 77.50 74 HIS A CA 1
ATOM 599 C C . HIS A 1 74 ? 17.402 1.946 -6.214 1.00 77.50 74 HIS A C 1
ATOM 601 O O . HIS A 1 74 ? 18.219 2.833 -6.451 1.00 77.50 74 HIS A O 1
ATOM 607 N N . ASN A 1 75 ? 17.717 0.831 -5.566 1.00 77.75 75 ASN A N 1
ATOM 608 C CA . ASN A 1 75 ? 19.081 0.424 -5.292 1.00 77.75 75 ASN A CA 1
ATOM 609 C C . ASN A 1 75 ? 19.173 -1.075 -5.587 1.00 77.75 75 ASN A C 1
ATOM 611 O O . ASN A 1 75 ? 18.434 -1.868 -4.999 1.00 77.75 75 ASN A O 1
ATOM 615 N N . TYR A 1 76 ? 20.065 -1.442 -6.508 1.00 70.75 76 TYR A N 1
ATOM 616 C CA . TYR A 1 76 ? 20.247 -2.805 -7.012 1.00 70.75 76 TYR A CA 1
ATOM 617 C C . TYR A 1 76 ? 20.622 -3.821 -5.921 1.00 70.75 76 TYR A C 1
ATOM 619 O O . TYR A 1 76 ? 20.489 -5.020 -6.135 1.00 70.75 76 TYR A O 1
ATOM 627 N N . THR A 1 77 ? 21.061 -3.365 -4.743 1.00 72.12 77 THR A N 1
ATOM 628 C CA . THR A 1 77 ? 21.426 -4.236 -3.614 1.00 72.12 77 THR A CA 1
ATOM 629 C C . THR A 1 77 ? 20.292 -4.474 -2.617 1.00 72.12 77 THR A C 1
ATOM 631 O O . THR A 1 77 ? 20.445 -5.263 -1.687 1.00 72.12 77 THR A O 1
ATOM 634 N N . THR A 1 78 ? 19.157 -3.782 -2.755 1.00 73.56 78 THR A N 1
ATOM 635 C CA . THR A 1 78 ? 18.098 -3.809 -1.738 1.00 73.56 78 THR A CA 1
ATOM 636 C C . THR A 1 78 ? 17.090 -4.920 -2.011 1.00 73.56 78 THR A C 1
ATOM 638 O O . THR A 1 78 ? 16.531 -5.014 -3.101 1.00 73.56 78 THR A O 1
ATOM 641 N N . ASN A 1 79 ? 16.818 -5.741 -0.994 1.00 85.12 79 ASN A N 1
ATOM 642 C CA . ASN A 1 79 ? 15.832 -6.815 -1.067 1.00 85.12 79 ASN A CA 1
ATOM 643 C C . ASN A 1 79 ? 14.406 -6.247 -1.199 1.00 85.12 79 ASN A C 1
ATOM 645 O O . ASN A 1 79 ? 13.950 -5.496 -0.334 1.00 85.12 79 ASN A O 1
ATOM 649 N N . LEU A 1 80 ? 13.685 -6.652 -2.250 1.00 85.06 80 LEU A N 1
ATOM 650 C CA . LEU A 1 80 ? 12.297 -6.257 -2.501 1.00 85.06 80 LEU A CA 1
ATOM 651 C C . LEU A 1 80 ? 11.368 -6.564 -1.317 1.00 85.06 80 LEU A C 1
ATOM 653 O O . LEU A 1 80 ? 10.544 -5.728 -0.957 1.00 85.06 80 LEU A O 1
ATOM 657 N N . GLN A 1 81 ? 11.533 -7.722 -0.674 1.00 88.94 81 GLN A N 1
ATOM 658 C CA . GLN A 1 81 ? 10.733 -8.113 0.487 1.00 88.94 81 GLN A CA 1
ATOM 659 C C . GLN A 1 81 ? 10.893 -7.116 1.640 1.00 88.94 81 GLN A C 1
ATOM 661 O O . GLN A 1 81 ? 9.905 -6.723 2.254 1.00 88.94 81 GLN A O 1
ATOM 666 N N . ALA A 1 82 ? 12.122 -6.666 1.905 1.00 88.38 82 ALA A N 1
ATOM 667 C CA . ALA A 1 82 ? 12.380 -5.681 2.951 1.00 88.38 82 ALA A CA 1
ATOM 668 C C . ALA A 1 82 ? 11.685 -4.346 2.639 1.00 88.38 82 ALA A C 1
ATOM 670 O O . ALA A 1 82 ? 11.062 -3.762 3.521 1.00 88.38 82 ALA A O 1
ATOM 671 N N . LYS A 1 83 ? 11.712 -3.913 1.370 1.00 88.56 83 LYS A N 1
ATOM 672 C CA . LYS A 1 83 ? 11.045 -2.674 0.945 1.00 88.56 83 LYS A CA 1
ATOM 673 C C . LYS A 1 83 ? 9.523 -2.748 1.065 1.00 88.56 83 LYS A C 1
ATOM 675 O O . LYS A 1 83 ? 8.884 -1.786 1.483 1.00 88.56 83 LYS A O 1
ATOM 680 N N . ILE A 1 84 ? 8.934 -3.890 0.712 1.00 91.38 84 ILE A N 1
ATOM 681 C CA . ILE A 1 84 ? 7.489 -4.112 0.851 1.00 91.38 84 ILE A CA 1
ATOM 682 C C . ILE A 1 84 ? 7.092 -4.121 2.331 1.00 91.38 84 ILE A C 1
ATOM 684 O O . ILE A 1 84 ? 6.110 -3.479 2.695 1.00 91.38 84 ILE A O 1
ATOM 688 N N . ASN A 1 85 ? 7.863 -4.788 3.192 1.00 91.38 85 ASN A N 1
ATOM 689 C CA . ASN A 1 85 ? 7.583 -4.820 4.628 1.00 91.38 85 ASN A CA 1
ATOM 690 C C . ASN A 1 85 ? 7.632 -3.418 5.251 1.00 91.38 85 ASN A C 1
ATOM 692 O O . ASN A 1 85 ? 6.696 -3.026 5.942 1.00 91.38 85 ASN A O 1
ATOM 696 N N . GLU A 1 86 ? 8.656 -2.624 4.936 1.00 91.62 86 GLU A N 1
ATOM 697 C CA . GLU A 1 86 ? 8.785 -1.246 5.424 1.00 91.62 86 GLU A CA 1
ATOM 698 C C . GLU A 1 86 ? 7.622 -0.348 4.958 1.00 91.62 86 GLU A C 1
ATOM 700 O O . GLU A 1 86 ? 7.074 0.449 5.729 1.00 91.62 86 GLU A O 1
ATOM 705 N N . MET A 1 87 ? 7.190 -0.511 3.703 1.00 92.69 87 MET A N 1
ATOM 706 C CA . MET A 1 87 ? 6.012 0.166 3.161 1.00 92.69 87 MET A CA 1
ATOM 707 C C . MET A 1 87 ? 4.738 -0.200 3.939 1.00 92.69 87 MET A C 1
ATOM 709 O O . MET A 1 87 ? 3.955 0.687 4.297 1.00 92.69 87 MET A O 1
ATOM 713 N N . LEU A 1 88 ? 4.522 -1.490 4.213 1.00 92.44 88 LEU A N 1
ATOM 714 C CA . LEU A 1 88 ? 3.356 -1.992 4.945 1.00 92.44 88 LEU A CA 1
ATOM 715 C C . LEU A 1 88 ? 3.342 -1.499 6.396 1.00 92.44 88 LEU A C 1
ATOM 717 O O . LEU A 1 88 ? 2.311 -1.016 6.863 1.00 92.44 88 LEU A O 1
ATOM 721 N N . GLU A 1 89 ? 4.482 -1.540 7.084 1.00 91.69 89 GLU A N 1
ATOM 722 C CA . GLU A 1 89 ? 4.634 -1.027 8.450 1.00 91.69 89 GLU A CA 1
ATOM 723 C C . GLU A 1 89 ? 4.350 0.478 8.521 1.00 91.69 89 GLU A C 1
ATOM 725 O O . GLU A 1 89 ? 3.602 0.943 9.386 1.00 91.69 89 GLU A O 1
ATOM 730 N N . THR A 1 90 ? 4.888 1.253 7.575 1.00 89.94 90 THR A N 1
ATOM 731 C CA . THR A 1 90 ? 4.639 2.700 7.484 1.00 89.94 90 THR A CA 1
ATOM 732 C C . THR A 1 90 ? 3.156 2.992 7.260 1.00 89.94 90 THR A C 1
ATOM 734 O O . THR A 1 90 ? 2.587 3.868 7.917 1.00 89.94 90 THR A O 1
ATOM 737 N N . THR A 1 91 ? 2.510 2.226 6.378 1.00 88.38 91 THR A N 1
ATOM 738 C CA . THR A 1 91 ? 1.071 2.335 6.102 1.00 88.38 91 THR A CA 1
ATOM 739 C C . THR A 1 91 ? 0.246 2.024 7.351 1.00 88.38 91 THR A C 1
ATOM 741 O O . THR A 1 91 ? -0.612 2.813 7.744 1.00 88.38 91 THR A O 1
ATOM 744 N N . GLN A 1 92 ? 0.545 0.919 8.037 1.00 87.00 92 GLN A N 1
ATOM 745 C CA . GLN A 1 92 ? -0.134 0.506 9.266 1.00 87.00 92 GLN A CA 1
ATOM 746 C C . GLN A 1 92 ? -0.023 1.566 10.368 1.00 87.00 92 GLN A C 1
ATOM 748 O O . GLN A 1 92 ? -1.000 1.852 11.070 1.00 87.00 92 GLN A O 1
ATOM 753 N N . LYS A 1 93 ? 1.158 2.176 10.513 1.00 85.25 93 LYS A N 1
ATOM 754 C CA . LYS A 1 93 ? 1.431 3.225 11.502 1.00 85.25 93 LYS A CA 1
ATOM 755 C C . LYS A 1 93 ? 0.659 4.508 11.189 1.00 85.25 93 LYS A C 1
ATOM 757 O O . LYS A 1 93 ? 0.081 5.104 12.098 1.00 85.25 93 LYS A O 1
ATOM 762 N N . MET A 1 94 ? 0.593 4.894 9.914 1.00 83.94 94 MET A N 1
ATOM 763 C CA . MET A 1 94 ? -0.193 6.040 9.446 1.00 83.94 94 MET A CA 1
ATOM 764 C C . MET A 1 94 ? -1.684 5.839 9.754 1.00 83.94 94 MET A C 1
ATOM 766 O O . MET A 1 94 ? -2.265 6.648 10.482 1.00 83.94 94 MET A O 1
ATOM 770 N N . LEU A 1 95 ? -2.261 4.701 9.358 1.00 79.00 95 LEU A N 1
ATOM 771 C CA . LEU A 1 95 ? -3.675 4.384 9.598 1.00 79.00 95 LEU A CA 1
ATOM 772 C C . LEU A 1 95 ? -4.025 4.304 11.093 1.00 79.00 95 LEU A C 1
ATOM 774 O O . LEU A 1 95 ? -5.081 4.775 11.509 1.00 79.00 95 LEU A O 1
ATOM 778 N N . SER A 1 96 ? -3.121 3.781 11.927 1.00 76.50 96 SER A N 1
ATOM 779 C CA . SER A 1 96 ? -3.344 3.685 13.380 1.00 76.50 96 SER A CA 1
ATOM 780 C C . SER A 1 96 ? -3.181 5.030 14.115 1.00 76.50 96 SER A C 1
ATOM 782 O O . SER A 1 96 ? -3.714 5.206 15.209 1.00 76.50 96 SER A O 1
ATOM 784 N N . SER A 1 97 ? -2.448 5.995 13.543 1.00 69.56 97 SER A N 1
ATOM 785 C CA . SER A 1 97 ? -2.165 7.298 14.176 1.00 69.56 97 SER A CA 1
ATOM 786 C C . SER A 1 97 ? -3.198 8.390 13.876 1.00 69.56 97 SER A C 1
ATOM 788 O O . SER A 1 97 ? -3.331 9.329 14.663 1.00 69.56 97 SER A O 1
ATOM 790 N N . SER A 1 98 ? -3.986 8.239 12.807 1.00 59.09 98 SER A N 1
ATOM 791 C CA . SER A 1 98 ? -5.025 9.197 12.389 1.00 59.09 98 SER A CA 1
ATOM 792 C C . SER A 1 98 ? -6.132 9.429 13.443 1.00 59.09 98 SER A C 1
ATOM 794 O O . SER A 1 98 ? -6.864 10.412 13.396 1.00 59.09 98 SER A O 1
ATOM 796 N N . GLY A 1 99 ? -6.224 8.586 14.480 1.00 51.66 99 GLY A N 1
ATOM 797 C CA . GLY A 1 99 ? -7.217 8.703 15.556 1.00 51.66 99 GLY A CA 1
ATOM 798 C C . GLY A 1 99 ? -6.954 9.734 16.663 1.00 51.66 99 GLY A C 1
ATOM 799 O O . GLY A 1 99 ? -7.673 9.701 17.658 1.00 51.66 99 GLY A O 1
ATOM 800 N N . LYS A 1 100 ? -5.949 10.619 16.552 1.00 43.88 100 LYS A N 1
ATOM 801 C CA . LYS A 1 100 ? -5.574 11.574 17.625 1.00 43.88 100 LYS A CA 1
ATOM 802 C C . LYS A 1 100 ? -6.005 13.039 17.419 1.00 43.88 100 LYS A C 1
ATOM 804 O O . LYS A 1 100 ? -5.562 13.903 18.168 1.00 43.88 100 LYS A O 1
ATOM 809 N N . GLY A 1 101 ? -6.876 13.339 16.455 1.00 36.25 101 GLY A N 1
ATOM 810 C CA . GLY A 1 101 ? -7.406 14.692 16.237 1.00 36.25 101 GLY A CA 1
ATOM 811 C C . GLY A 1 101 ? -8.866 14.840 16.667 1.00 36.25 101 GLY A C 1
ATOM 812 O O . GLY A 1 101 ? -9.738 14.156 16.134 1.00 36.25 101 GLY A O 1
ATOM 813 N N . ASN A 1 102 ? -9.147 15.767 17.587 1.00 33.47 102 ASN A N 1
ATOM 814 C CA . ASN A 1 102 ? -10.499 16.265 17.848 1.00 33.47 102 ASN A CA 1
ATOM 815 C C . ASN A 1 102 ? -11.066 16.892 16.560 1.00 33.47 102 ASN A C 1
ATOM 817 O O . ASN A 1 102 ? -10.663 18.001 16.215 1.00 33.47 102 ASN A O 1
ATOM 821 N N . SER A 1 103 ? -11.963 16.174 15.872 1.00 33.81 103 SER A N 1
ATOM 822 C CA . SER A 1 103 ? -12.941 16.610 14.839 1.00 33.81 103 SER A CA 1
ATOM 823 C C . SER A 1 103 ? -13.048 15.640 13.654 1.00 33.81 103 SER A C 1
ATOM 825 O O . SER A 1 103 ? -13.099 16.061 12.499 1.00 33.81 103 SER A O 1
ATOM 827 N N . ILE A 1 104 ? -13.131 14.333 13.913 1.00 36.44 104 ILE A N 1
ATOM 828 C CA . ILE A 1 104 ? -13.695 13.420 12.912 1.00 36.44 104 ILE A CA 1
ATOM 829 C C . ILE A 1 104 ? -15.192 13.360 13.199 1.00 36.44 104 ILE A C 1
ATOM 831 O O . ILE A 1 104 ? -15.606 12.805 14.215 1.00 36.44 104 ILE A O 1
ATOM 835 N N . LYS A 1 105 ? -15.961 14.035 12.339 1.00 32.50 105 LYS A N 1
ATOM 836 C CA . LYS A 1 105 ? -17.425 14.090 12.353 1.00 32.50 105 LYS A CA 1
ATOM 837 C C . LYS A 1 105 ? -18.000 12.679 12.503 1.00 32.50 105 LYS A C 1
ATOM 839 O O . LYS A 1 105 ? -17.568 11.760 11.808 1.00 32.50 105 LYS A O 1
ATOM 844 N N . GLU A 1 106 ? -18.971 12.542 13.398 1.00 35.09 106 GLU A N 1
ATOM 845 C CA . GLU A 1 106 ? -19.689 11.302 13.723 1.00 35.09 106 GLU A CA 1
ATOM 846 C C . GLU A 1 106 ? -20.417 10.652 12.529 1.00 35.09 106 GLU A C 1
ATOM 848 O O . GLU A 1 106 ? -20.839 9.509 12.640 1.00 35.09 106 GLU A O 1
ATOM 853 N N . ASP A 1 107 ? -20.459 11.295 11.359 1.00 30.75 107 ASP A N 1
ATOM 854 C CA . ASP A 1 107 ? -21.074 10.747 10.140 1.00 30.75 107 ASP A CA 1
ATOM 855 C C . ASP A 1 107 ? -20.105 9.950 9.241 1.00 30.75 107 ASP A C 1
ATOM 857 O O . ASP A 1 107 ? -20.492 9.440 8.194 1.00 30.75 107 ASP A O 1
ATOM 861 N N . ALA A 1 108 ? -18.830 9.839 9.625 1.00 35.78 108 ALA A N 1
ATOM 862 C CA . ALA A 1 108 ? -17.777 9.167 8.853 1.00 35.78 108 ALA A CA 1
ATOM 863 C C . ALA A 1 108 ? -17.334 7.838 9.490 1.00 35.78 108 ALA A C 1
ATOM 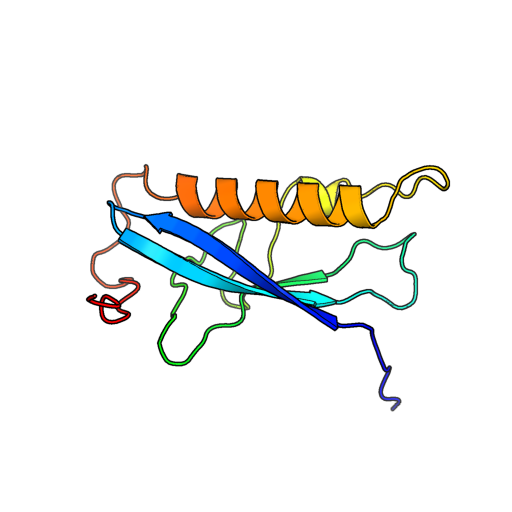865 O O . ALA A 1 108 ? -16.175 7.425 9.377 1.00 35.78 108 ALA A O 1
ATOM 866 N N . LEU A 1 109 ? -18.228 7.185 10.235 1.00 36.72 109 LEU A N 1
ATOM 867 C CA . LEU A 1 109 ? -17.895 5.954 10.933 1.00 36.72 109 LEU A CA 1
ATOM 868 C C . LEU A 1 109 ? -17.702 4.809 9.936 1.00 36.72 109 LEU A C 1
ATOM 870 O O . LEU A 1 109 ? -18.636 4.317 9.307 1.00 36.72 109 LEU A O 1
ATOM 874 N N . ILE A 1 110 ? -16.458 4.342 9.895 1.00 45.12 110 ILE A N 1
ATOM 875 C CA . ILE A 1 110 ? -16.091 2.931 9.799 1.00 45.12 110 ILE A CA 1
ATOM 876 C C . ILE A 1 110 ? -17.122 2.145 10.638 1.00 45.12 110 ILE A C 1
ATOM 878 O O . ILE A 1 110 ? -16.992 2.070 11.858 1.00 45.12 110 ILE A O 1
ATOM 882 N N . THR A 1 111 ? -18.178 1.614 10.023 1.00 39.09 111 THR A N 1
ATOM 883 C CA . THR A 1 111 ? -19.121 0.697 10.688 1.00 39.09 111 THR A CA 1
ATOM 884 C C . THR A 1 111 ? -19.090 -0.699 10.054 1.00 39.09 111 THR A C 1
ATOM 886 O O . THR A 1 111 ? -20.067 -1.120 9.450 1.00 39.09 111 THR A O 1
ATOM 889 N N . PRO A 1 112 ? -17.999 -1.472 10.213 1.00 42.94 112 PRO A N 1
ATOM 890 C CA . PRO A 1 112 ? -18.063 -2.924 10.187 1.00 42.94 112 PRO A CA 1
ATOM 891 C C . PRO A 1 112 ? -18.518 -3.453 11.545 1.00 42.94 112 PRO A C 1
ATOM 893 O O . PRO A 1 112 ? -18.041 -3.016 12.598 1.00 42.94 112 PRO A O 1
ATOM 896 N N . THR A 1 113 ? -19.385 -4.457 11.510 1.00 39.22 113 THR A N 1
ATOM 897 C CA . THR A 1 113 ? -19.728 -5.318 12.642 1.00 39.22 113 THR A CA 1
ATOM 898 C C . THR A 1 113 ? -18.451 -5.824 13.328 1.00 39.22 113 THR A C 1
ATOM 900 O O . THR A 1 113 ? -17.544 -6.303 12.639 1.00 39.22 113 THR A O 1
ATOM 903 N N . PRO A 1 114 ? -18.343 -5.765 14.667 1.00 41.41 114 PRO A N 1
ATOM 904 C CA . PRO A 1 114 ? -17.255 -6.429 15.369 1.00 41.41 114 PRO A CA 1
ATOM 905 C C . PRO A 1 114 ? -17.260 -7.909 14.981 1.00 41.41 114 PRO A C 1
ATOM 907 O O . PRO A 1 114 ? -18.304 -8.561 15.052 1.00 41.41 114 PRO A O 1
ATOM 910 N N . VAL A 1 115 ? -16.108 -8.456 14.587 1.00 42.28 115 VAL A N 1
ATOM 911 C CA . VAL A 1 115 ? -15.945 -9.913 14.527 1.00 42.28 115 VAL A CA 1
ATOM 912 C C . VAL A 1 115 ? -15.897 -10.387 15.978 1.00 42.28 115 VAL A C 1
ATOM 914 O O . VAL A 1 115 ? -14.827 -10.467 16.583 1.00 42.28 115 VAL A O 1
ATOM 917 N N . 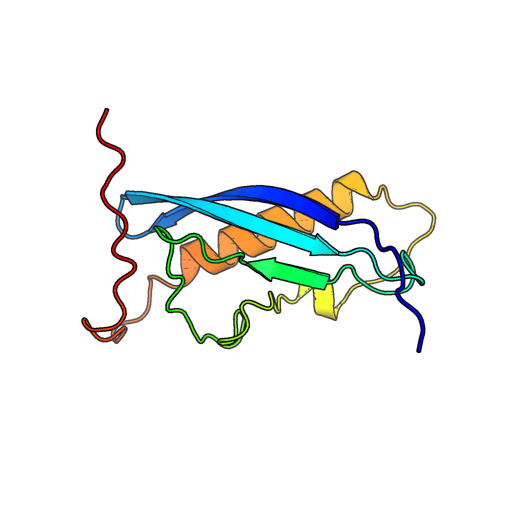TYR A 1 116 ? -17.073 -10.589 16.572 1.00 31.28 116 TYR A N 1
ATOM 918 C CA . TYR A 1 116 ? -17.197 -11.213 17.880 1.00 31.28 116 TYR A CA 1
ATOM 919 C C . TYR A 1 116 ? -16.636 -12.636 17.786 1.00 31.28 116 TYR A C 1
ATOM 921 O O . TYR A 1 116 ? -16.950 -13.379 16.854 1.00 31.28 116 TYR A O 1
ATOM 929 N N . LYS A 1 117 ? -15.761 -12.970 18.736 1.00 37.16 117 LYS A N 1
ATOM 930 C CA . LYS A 1 117 ? -15.478 -14.357 19.101 1.00 37.16 117 LYS A CA 1
ATOM 931 C C . LYS A 1 117 ? -16.558 -14.849 20.047 1.00 37.16 117 LYS A C 1
ATOM 933 O O . LYS A 1 117 ? -16.989 -14.023 20.883 1.00 37.16 117 LYS A O 1
#

Foldseek 3Di:
DDDDDWDKDWDWDWAAAPNAIDTWIKIWTADPPPPQAATWIFTDADPQFDPLDCDPQQHPRRTGRFPLNVPRHDDPPDDPVVSVVVVSVRSRCVVRPVNPDPDPDPVSDSDHDGPDD

InterPro domains:
  IPR008883 Ubiquitin E2 variant, N-terminal [PF05743] (3-93)
  IPR008883 Ubiquitin E2 variant, N-terminal [PS51322] (1-117)
  IPR016135 Ubiquitin-conjugating enzyme/RWD-like [G3DSA:3.10.110.10] (2-97)
  IPR016135 Ubiquitin-conjugating enzyme/RWD-like [SSF54495] (6-79)
  IPR052070 ESCRT-I complex UEV domain-containing protein [PTHR23306] (3-90)

Radius of gyration: 15.65 Å; chains: 1; bounding box: 42×31×48 Å

Sequence (117 aa):
FGQADLLCLHVTIVCHYKGNRYNIPIEIWFQQDHPIAPPLAYIKPTLDTFVSTTTRDVPSDGTIIIPYLKNWRHNYTTNLQAKINEML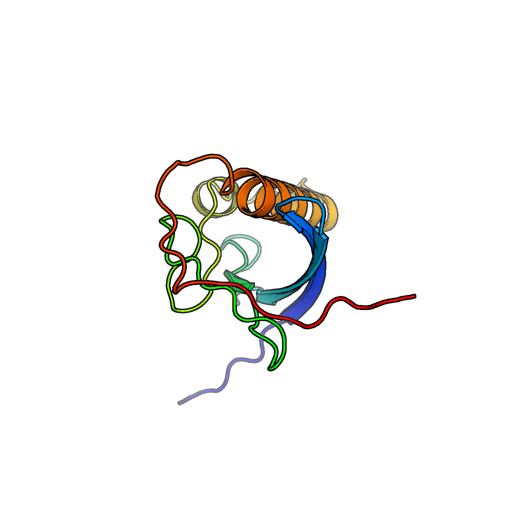ETTQKMLSSSGKGNSIKEDALITPTPVYK